Protein AF-A0A1X1Z6Q0-F1 (afdb_monomer_lite)

Organism: NCBI:txid244292

Structure (mmCIF, N/CA/C/O backbone):
data_AF-A0A1X1Z6Q0-F1
#
_entry.id   AF-A0A1X1Z6Q0-F1
#
loop_
_atom_site.group_PDB
_atom_site.id
_atom_site.type_symbol
_atom_site.label_atom_id
_atom_site.label_alt_id
_atom_site.label_comp_id
_atom_site.label_asym_id
_atom_site.label_entity_id
_atom_site.label_seq_id
_atom_site.pdbx_PDB_ins_code
_atom_site.Cartn_x
_atom_site.Cartn_y
_atom_site.Cartn_z
_atom_site.occupancy
_atom_site.B_iso_or_equiv
_atom_site.auth_seq_id
_atom_site.auth_comp_id
_atom_site.auth_asym_id
_atom_site.auth_atom_id
_atom_site.pdbx_PDB_model_num
ATOM 1 N N . MET A 1 1 ? 7.594 -5.729 -20.616 1.00 69.81 1 MET A N 1
ATOM 2 C CA . MET A 1 1 ? 7.185 -6.311 -19.313 1.00 69.81 1 MET A CA 1
ATOM 3 C C . MET A 1 1 ? 8.177 -5.834 -18.262 1.00 69.81 1 MET A C 1
ATOM 5 O O . MET A 1 1 ? 9.350 -5.726 -18.593 1.00 69.81 1 MET A O 1
ATOM 9 N N . VAL A 1 2 ? 7.736 -5.486 -17.055 1.00 67.38 2 VAL A N 1
ATOM 10 C CA . VAL A 1 2 ? 8.620 -5.016 -15.971 1.00 67.38 2 VAL A CA 1
ATOM 11 C C . VAL A 1 2 ? 8.549 -6.026 -14.830 1.00 67.38 2 VAL A C 1
ATOM 13 O O . VAL A 1 2 ? 7.463 -6.490 -14.498 1.00 67.38 2 VAL A O 1
ATOM 16 N N . SER A 1 3 ? 9.700 -6.394 -14.276 1.00 75.81 3 SER A N 1
ATOM 17 C CA . SER A 1 3 ? 9.824 -7.303 -13.133 1.00 75.81 3 SER A CA 1
ATOM 18 C C . SER A 1 3 ? 10.780 -6.693 -12.117 1.00 75.81 3 SER A C 1
ATOM 20 O O . SER A 1 3 ? 11.719 -6.000 -12.500 1.00 75.81 3 SER A O 1
ATOM 22 N N . ALA A 1 4 ? 10.565 -6.945 -10.831 1.00 77.25 4 ALA A N 1
ATOM 23 C CA . ALA A 1 4 ? 11.475 -6.496 -9.791 1.00 77.25 4 ALA A CA 1
ATOM 24 C C . ALA A 1 4 ? 11.695 -7.582 -8.743 1.00 77.25 4 ALA A C 1
ATOM 26 O O . ALA A 1 4 ? 10.746 -8.215 -8.273 1.00 77.25 4 ALA A O 1
ATOM 27 N N . ARG A 1 5 ? 12.955 -7.752 -8.325 1.00 80.69 5 ARG A N 1
ATOM 28 C CA . ARG A 1 5 ? 13.244 -8.474 -7.083 1.00 80.69 5 ARG A CA 1
ATOM 29 C C . ARG A 1 5 ? 12.724 -7.611 -5.940 1.00 80.69 5 ARG A C 1
ATOM 31 O O . ARG A 1 5 ? 13.178 -6.480 -5.781 1.00 80.69 5 ARG A O 1
ATOM 38 N N . THR A 1 6 ? 11.784 -8.139 -5.172 1.00 83.69 6 THR A N 1
ATOM 39 C CA . THR A 1 6 ? 11.027 -7.368 -4.184 1.00 83.69 6 THR A CA 1
ATOM 40 C C . THR A 1 6 ? 11.230 -7.973 -2.803 1.00 83.69 6 THR A C 1
ATOM 42 O O . THR A 1 6 ? 11.200 -9.193 -2.664 1.00 83.69 6 THR A O 1
ATOM 45 N N . LEU A 1 7 ? 11.480 -7.125 -1.806 1.00 89.12 7 LEU A N 1
ATOM 46 C CA . LEU A 1 7 ? 11.383 -7.506 -0.398 1.00 89.12 7 LEU A CA 1
ATOM 47 C C . LEU A 1 7 ? 9.987 -7.152 0.100 1.00 89.12 7 LEU A C 1
ATOM 49 O O . LEU A 1 7 ? 9.500 -6.058 -0.185 1.00 89.12 7 LEU A O 1
ATOM 53 N N . GLU A 1 8 ? 9.364 -8.062 0.832 1.00 89.69 8 GLU A N 1
ATOM 54 C CA . GLU A 1 8 ? 8.089 -7.818 1.496 1.00 89.69 8 GLU A CA 1
ATOM 55 C C . GLU A 1 8 ? 8.317 -7.479 2.968 1.00 89.69 8 GLU A C 1
ATOM 57 O O . GLU A 1 8 ? 9.183 -8.055 3.631 1.00 89.69 8 GLU A O 1
ATOM 62 N N . VAL A 1 9 ? 7.553 -6.512 3.468 1.00 91.19 9 VAL A N 1
ATOM 63 C CA . VAL A 1 9 ? 7.537 -6.132 4.879 1.00 91.19 9 VAL A CA 1
ATOM 64 C C . VA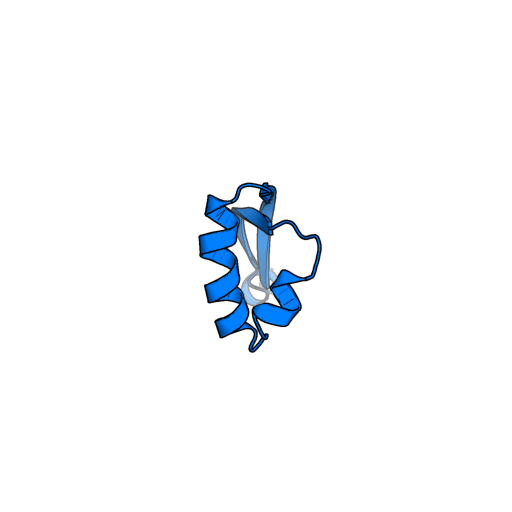L A 1 9 ? 6.087 -6.065 5.326 1.00 91.19 9 VAL A C 1
ATOM 66 O O . VAL A 1 9 ? 5.291 -5.324 4.751 1.00 91.19 9 VAL A O 1
ATOM 69 N N . VAL A 1 10 ? 5.746 -6.830 6.360 1.00 90.12 10 VAL A N 1
ATOM 70 C CA . VAL A 1 10 ? 4.442 -6.724 7.018 1.00 90.12 10 VAL A CA 1
ATOM 71 C C . VAL A 1 10 ? 4.487 -5.532 7.968 1.00 90.12 10 VAL A C 1
ATOM 73 O O . VAL A 1 10 ? 5.396 -5.415 8.789 1.00 90.12 10 VAL A O 1
ATOM 76 N N . ARG A 1 11 ? 3.523 -4.629 7.817 1.00 88.19 11 ARG A N 1
ATOM 77 C CA . ARG A 1 11 ? 3.339 -3.431 8.631 1.00 88.19 11 ARG A CA 1
ATOM 78 C C . ARG A 1 11 ? 2.073 -3.601 9.454 1.00 88.19 11 ARG A C 1
ATOM 80 O O . ARG A 1 11 ? 0.969 -3.657 8.905 1.00 88.19 11 ARG A O 1
ATOM 87 N N . ASP A 1 12 ? 2.266 -3.685 10.759 1.00 85.12 12 ASP A N 1
ATOM 88 C CA . ASP A 1 12 ? 1.229 -3.742 11.788 1.00 85.12 12 ASP A CA 1
ATOM 89 C C . ASP A 1 12 ? 1.193 -2.463 12.644 1.00 85.12 12 ASP A C 1
ATOM 91 O O . ASP A 1 12 ? 0.368 -2.332 13.546 1.00 85.12 12 ASP A O 1
ATOM 95 N N . ASP A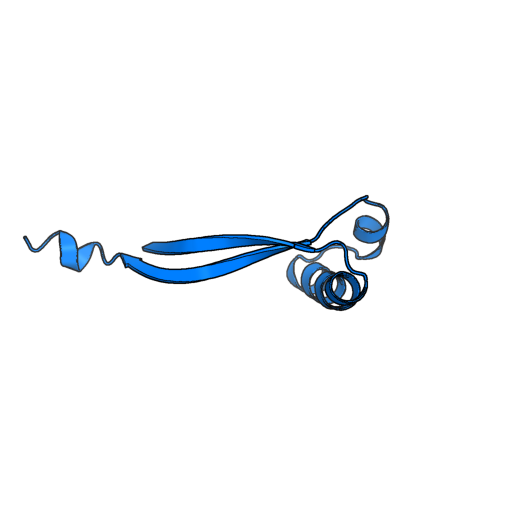 1 13 ? 2.057 -1.490 12.347 1.00 87.81 13 ASP A N 1
ATOM 96 C CA . ASP A 1 13 ? 2.132 -0.247 13.093 1.00 87.81 13 ASP A CA 1
ATOM 97 C C . ASP A 1 13 ? 1.004 0.733 12.718 1.00 87.81 13 ASP A C 1
ATOM 99 O O . ASP A 1 13 ? 0.575 0.865 11.563 1.00 87.81 13 ASP A O 1
ATOM 103 N N . VAL A 1 14 ? 0.534 1.468 13.729 1.00 84.44 14 VAL A N 1
ATOM 104 C CA . VAL A 1 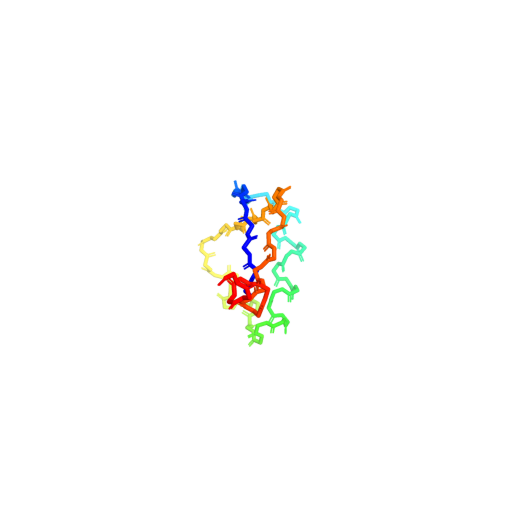14 ? -0.567 2.432 13.591 1.00 84.44 14 VAL A CA 1
ATOM 105 C C . VAL A 1 14 ? -0.210 3.545 12.598 1.00 84.44 14 VAL A C 1
ATOM 107 O O . VAL A 1 14 ? -1.043 3.948 11.794 1.00 84.44 14 VAL A O 1
ATOM 110 N N . SER A 1 15 ? 1.049 3.991 12.571 1.00 88.81 15 SER A N 1
ATOM 111 C CA . SER A 1 15 ? 1.458 5.117 11.723 1.00 88.81 15 SER A CA 1
ATOM 112 C C . SER A 1 15 ? 1.358 4.806 10.225 1.00 88.81 15 SER A C 1
ATOM 114 O O . SER A 1 15 ? 0.858 5.619 9.443 1.00 88.81 15 SER A O 1
ATOM 116 N N . THR A 1 16 ? 1.766 3.602 9.818 1.00 87.75 16 THR A N 1
ATOM 117 C CA . THR A 1 16 ? 1.677 3.149 8.428 1.00 87.75 16 THR A CA 1
ATOM 118 C C . THR A 1 16 ? 0.222 2.963 8.016 1.00 87.75 16 THR A C 1
ATOM 120 O O . THR A 1 16 ? -0.167 3.348 6.911 1.00 87.75 16 THR A O 1
ATOM 123 N N . THR A 1 17 ? -0.598 2.388 8.897 1.00 83.81 17 THR A N 1
ATOM 124 C CA . THR A 1 17 ? -2.011 2.117 8.604 1.00 83.81 17 THR A CA 1
ATOM 125 C C . THR A 1 17 ? -2.839 3.401 8.492 1.00 83.81 17 THR A C 1
ATOM 127 O O . THR A 1 17 ? -3.623 3.525 7.545 1.00 83.81 17 THR A O 1
ATOM 130 N N . GLU A 1 18 ? -2.623 4.382 9.374 1.00 86.25 18 GLU A N 1
ATOM 131 C CA . GLU A 1 18 ? -3.287 5.696 9.337 1.00 86.25 18 GLU A CA 1
ATOM 132 C C . GLU A 1 18 ? -2.982 6.476 8.055 1.00 86.25 18 GLU A C 1
ATOM 134 O O . GLU A 1 18 ? -3.871 7.113 7.486 1.00 86.25 18 GLU A O 1
ATOM 139 N N . TRP A 1 19 ? -1.745 6.400 7.561 1.00 87.19 19 TRP A N 1
ATOM 140 C CA . TRP A 1 19 ? -1.368 7.031 6.297 1.00 87.19 19 TRP A CA 1
ATOM 141 C C . TRP A 1 19 ? -1.911 6.273 5.072 1.00 87.19 19 TRP A C 1
ATOM 143 O O . TRP A 1 19 ? -2.423 6.889 4.132 1.00 87.19 19 TRP A O 1
ATOM 153 N N . PHE A 1 20 ? -1.805 4.940 5.065 1.00 89.62 20 PHE A N 1
ATOM 154 C CA . PHE A 1 20 ? -2.075 4.121 3.881 1.00 89.62 20 PHE A CA 1
ATOM 155 C C . PHE A 1 20 ? -3.569 3.998 3.565 1.00 89.62 20 PHE A C 1
ATOM 157 O O . PHE A 1 20 ? -3.985 4.217 2.421 1.00 89.62 20 PHE A O 1
ATOM 164 N N . TYR A 1 21 ? -4.392 3.639 4.557 1.00 86.19 21 TYR A N 1
ATOM 165 C CA . TYR A 1 21 ? -5.782 3.265 4.296 1.00 86.19 21 TYR A CA 1
ATOM 166 C C . TYR A 1 21 ? -6.619 4.386 3.665 1.00 86.19 21 TYR A C 1
ATOM 168 O O . TYR A 1 21 ? -7.321 4.082 2.700 1.00 86.19 21 TYR A O 1
ATOM 176 N N . PRO A 1 22 ? -6.546 5.661 4.094 1.00 87.44 22 PRO A N 1
ATOM 177 C CA . PRO A 1 22 ? -7.311 6.733 3.455 1.00 87.44 22 PRO A CA 1
ATOM 178 C C . PRO A 1 22 ? -6.999 6.889 1.960 1.00 87.44 22 PRO A C 1
ATOM 180 O O . PRO A 1 22 ? -7.912 7.044 1.145 1.00 87.44 22 PRO A O 1
ATOM 183 N N . GLN A 1 23 ? -5.718 6.799 1.582 1.00 90.00 23 GLN A N 1
ATOM 184 C CA . GLN A 1 23 ? -5.292 6.899 0.183 1.00 90.00 23 GLN A CA 1
ATOM 185 C C . GLN A 1 23 ? -5.748 5.685 -0.624 1.00 90.00 23 GLN A C 1
ATOM 187 O O . GLN A 1 23 ? -6.311 5.837 -1.711 1.00 90.00 23 GLN A O 1
ATOM 192 N N . PHE A 1 24 ? -5.571 4.486 -0.067 1.00 88.88 24 PHE A N 1
ATOM 193 C CA . PHE A 1 24 ? -6.008 3.248 -0.698 1.00 88.88 24 PHE A CA 1
ATOM 194 C C . PHE A 1 24 ? -7.523 3.233 -0.942 1.00 88.88 24 PHE A C 1
ATOM 196 O O . PHE A 1 24 ? -7.953 2.953 -2.058 1.00 88.88 24 PHE A O 1
ATOM 203 N N . CYS A 1 25 ? -8.329 3.608 0.058 1.00 89.19 25 CYS A N 1
ATOM 204 C CA . CYS A 1 25 ? -9.790 3.677 -0.061 1.00 89.19 25 CYS A CA 1
ATOM 205 C C . CYS A 1 25 ? -10.213 4.609 -1.200 1.00 89.19 25 CYS A C 1
ATOM 207 O O . CYS A 1 25 ? -11.029 4.237 -2.042 1.00 89.19 25 CYS A O 1
ATOM 209 N N . LYS A 1 26 ? -9.600 5.799 -1.265 1.00 91.38 26 LYS A N 1
ATOM 210 C CA . LYS A 1 26 ? -9.866 6.785 -2.315 1.00 91.38 26 LYS A CA 1
ATOM 211 C C . LYS A 1 26 ? -9.520 6.255 -3.708 1.00 91.38 26 LYS A C 1
ATOM 213 O O . LYS A 1 26 ? -10.295 6.455 -4.637 1.00 91.38 26 LYS A O 1
ATOM 218 N N . MET A 1 27 ? -8.372 5.596 -3.862 1.00 92.00 27 MET A N 1
ATOM 219 C CA . MET A 1 27 ? -7.926 5.059 -5.154 1.00 92.00 27 MET A CA 1
ATOM 220 C C . MET A 1 27 ? -8.742 3.848 -5.609 1.00 92.00 27 MET A C 1
ATOM 222 O O . MET A 1 27 ? -9.032 3.716 -6.795 1.00 92.00 27 MET A O 1
ATOM 226 N N . ALA A 1 28 ? -9.100 2.966 -4.677 1.00 89.81 28 ALA A N 1
ATOM 227 C CA . ALA A 1 28 ? -9.824 1.735 -4.965 1.00 89.81 28 ALA A CA 1
ATOM 228 C C . ALA A 1 28 ? -11.350 1.929 -5.039 1.00 89.81 28 ALA A C 1
ATOM 230 O O . ALA A 1 28 ? -12.062 0.987 -5.376 1.00 89.81 28 ALA A O 1
ATOM 231 N N . GLY A 1 29 ? -11.863 3.123 -4.710 1.00 91.12 29 GLY A N 1
ATOM 232 C CA . GLY A 1 29 ? -13.304 3.378 -4.620 1.00 91.12 29 GLY A CA 1
ATOM 233 C C . GLY A 1 29 ? -13.975 2.579 -3.500 1.00 91.12 29 GLY A C 1
ATOM 234 O O . GLY A 1 29 ? -15.132 2.185 -3.631 1.00 91.12 29 GLY A O 1
ATOM 235 N N . LEU A 1 30 ? -13.236 2.297 -2.424 1.00 86.50 30 LEU A N 1
ATOM 236 C CA . LEU A 1 30 ? -13.703 1.494 -1.297 1.00 86.50 30 LEU A CA 1
ATOM 237 C C . LEU A 1 30 ? -14.156 2.387 -0.143 1.00 86.50 30 LEU A C 1
ATOM 239 O O . LEU A 1 30 ? -13.553 3.422 0.138 1.00 86.50 30 LEU A O 1
ATOM 243 N N . ASP A 1 31 ? -15.191 1.941 0.566 1.00 84.44 31 ASP A N 1
ATOM 244 C CA . ASP A 1 31 ? -15.623 2.575 1.807 1.00 84.44 31 ASP A CA 1
ATOM 245 C C . ASP A 1 31 ? -14.640 2.243 2.941 1.00 84.44 31 ASP A C 1
ATOM 247 O O . ASP A 1 31 ? -14.452 1.080 3.322 1.00 84.44 31 ASP A O 1
ATOM 251 N N . ALA A 1 32 ? -14.034 3.286 3.507 1.00 75.56 32 ALA A N 1
ATOM 252 C CA . ALA A 1 32 ? -13.117 3.183 4.634 1.00 75.56 32 ALA A CA 1
ATOM 253 C C . ALA A 1 32 ? -13.758 2.508 5.858 1.00 75.56 32 ALA A C 1
ATOM 255 O O . ALA A 1 32 ? -13.055 1.812 6.594 1.00 75.56 32 ALA A O 1
ATOM 256 N N . ALA A 1 33 ? -15.075 2.651 6.054 1.00 77.69 33 ALA A N 1
ATOM 257 C CA . ALA A 1 33 ? -15.797 2.034 7.165 1.00 77.69 33 ALA A CA 1
ATOM 258 C C . ALA A 1 33 ? -15.929 0.509 7.018 1.00 77.69 33 ALA A C 1
ATOM 260 O O . ALA A 1 33 ? -15.838 -0.215 8.011 1.00 77.69 33 ALA A O 1
ATOM 261 N N . VAL A 1 34 ? -16.112 0.006 5.791 1.00 75.81 34 VAL A N 1
ATOM 262 C CA . VAL A 1 34 ? -16.132 -1.442 5.495 1.00 75.81 34 VAL A CA 1
ATOM 263 C C . VAL A 1 34 ? -14.766 -2.041 5.763 1.00 75.81 34 VAL A C 1
ATOM 265 O O . VAL A 1 34 ? -14.630 -3.075 6.414 1.00 75.81 34 VAL A O 1
ATOM 268 N N . LEU A 1 35 ? -13.757 -1.329 5.288 1.00 73.75 35 LEU A N 1
ATOM 269 C CA . LEU A 1 35 ? -12.375 -1.660 5.492 1.00 73.75 35 LEU A CA 1
ATOM 270 C C . LEU A 1 35 ? -12.093 -1.725 7.014 1.00 73.75 35 LEU A C 1
ATOM 272 O O . LEU A 1 35 ? -11.621 -2.758 7.484 1.00 73.75 35 LEU A O 1
ATOM 276 N N . ALA A 1 36 ? -12.437 -0.701 7.808 1.00 69.94 36 ALA A N 1
ATOM 277 C CA . ALA A 1 36 ? -12.104 -0.594 9.244 1.00 69.94 36 ALA A CA 1
ATOM 278 C C . ALA A 1 36 ? -12.557 -1.769 10.130 1.00 69.94 36 ALA A C 1
ATOM 280 O O . ALA A 1 36 ? -12.042 -1.928 11.232 1.00 69.94 36 ALA A O 1
ATOM 281 N N . ARG A 1 37 ? -13.499 -2.590 9.659 1.00 71.38 37 ARG A N 1
ATOM 282 C CA . ARG A 1 37 ? -14.048 -3.745 10.386 1.00 71.38 37 ARG A CA 1
ATOM 283 C C . ARG A 1 37 ? -13.269 -5.046 10.183 1.00 71.38 37 ARG A C 1
ATOM 285 O O . ARG A 1 37 ? -13.605 -6.044 10.811 1.00 71.38 37 ARG A O 1
ATOM 292 N N . GLN A 1 38 ? -12.289 -5.063 9.286 1.00 76.25 38 GLN A N 1
ATOM 293 C CA . GLN A 1 38 ? -11.470 -6.240 9.014 1.00 76.25 38 GLN A CA 1
ATOM 294 C C . GLN A 1 38 ? -10.217 -6.231 9.893 1.00 76.25 38 GLN A C 1
ATOM 296 O O . GLN A 1 38 ? -9.651 -5.167 10.130 1.00 76.25 38 GLN A O 1
ATOM 301 N N . ASP A 1 39 ? -9.775 -7.411 10.333 1.00 72.56 39 ASP A N 1
ATOM 302 C CA . ASP A 1 39 ? -8.432 -7.600 10.886 1.00 72.56 39 ASP A CA 1
ATOM 303 C C . ASP A 1 39 ? -7.432 -7.661 9.728 1.00 72.56 39 ASP A C 1
ATOM 305 O O . ASP A 1 39 ? -7.633 -8.410 8.765 1.00 72.56 39 ASP A O 1
ATOM 309 N N . ARG A 1 40 ? -6.427 -6.784 9.737 1.00 75.19 40 ARG A N 1
ATOM 310 C CA . ARG A 1 40 ? -5.666 -6.483 8.521 1.00 75.19 40 ARG A CA 1
ATOM 311 C C . ARG A 1 40 ? -4.326 -5.832 8.773 1.00 75.19 40 ARG A C 1
ATOM 313 O O . ARG A 1 40 ? -4.171 -4.958 9.618 1.00 75.19 40 ARG A O 1
ATOM 320 N N . VAL A 1 41 ? -3.397 -6.210 7.909 1.00 82.12 41 VAL A N 1
ATOM 321 C CA . VAL A 1 41 ? -2.012 -5.756 7.887 1.00 82.12 41 VAL A CA 1
ATOM 322 C C . VAL A 1 41 ? -1.687 -5.178 6.517 1.00 82.12 41 VAL A C 1
ATOM 324 O O . VAL A 1 41 ? -2.245 -5.601 5.501 1.00 82.12 41 VAL A O 1
ATOM 327 N N . VAL A 1 42 ? -0.780 -4.205 6.478 1.00 87.81 42 VAL A N 1
ATOM 328 C CA . VAL A 1 42 ? -0.289 -3.646 5.215 1.00 87.81 42 VAL A CA 1
ATOM 329 C C . VAL A 1 42 ? 0.949 -4.435 4.797 1.00 87.81 42 VAL A C 1
ATOM 331 O O . VAL A 1 42 ? 1.915 -4.518 5.548 1.00 87.81 42 VAL A O 1
ATOM 334 N N . ILE A 1 43 ? 0.935 -5.020 3.599 1.00 90.19 43 ILE A N 1
ATOM 335 C CA . ILE A 1 43 ? 2.120 -5.665 3.018 1.00 90.19 43 ILE A CA 1
ATOM 336 C C . ILE A 1 43 ? 2.809 -4.643 2.119 1.00 90.19 43 ILE A C 1
ATOM 338 O O . ILE A 1 43 ? 2.339 -4.327 1.024 1.00 90.19 43 ILE A O 1
ATOM 342 N N . GLU A 1 44 ? 3.925 -4.105 2.594 1.00 90.38 44 GLU A N 1
ATOM 343 C CA . GLU A 1 44 ? 4.752 -3.179 1.836 1.00 90.38 44 GLU A CA 1
ATOM 344 C C . GLU A 1 44 ? 5.712 -3.963 0.935 1.00 90.38 44 GLU A C 1
ATOM 346 O O . GLU A 1 44 ? 6.565 -4.717 1.403 1.00 90.38 44 GLU A O 1
ATOM 351 N N . LEU A 1 45 ? 5.594 -3.753 -0.375 1.00 90.62 45 LEU A N 1
ATOM 352 C CA . LEU A 1 45 ? 6.489 -4.321 -1.375 1.00 90.62 45 LEU A CA 1
ATOM 353 C C . LEU A 1 45 ? 7.583 -3.305 -1.723 1.00 90.62 45 LEU A C 1
ATOM 355 O O . LEU A 1 45 ? 7.287 -2.222 -2.227 1.00 90.62 45 LEU A O 1
ATOM 359 N N . ARG A 1 46 ? 8.851 -3.659 -1.479 1.00 88.81 46 ARG A N 1
ATOM 360 C CA . ARG A 1 46 ? 10.035 -2.823 -1.744 1.00 88.81 46 ARG A CA 1
ATOM 361 C C . ARG A 1 46 ? 10.898 -3.398 -2.871 1.00 88.81 46 ARG A C 1
ATOM 363 O O . ARG A 1 46 ? 11.756 -4.253 -2.609 1.00 88.81 46 ARG A O 1
ATOM 370 N N . PRO A 1 47 ? 10.715 -2.930 -4.118 1.00 87.94 47 PRO A N 1
ATOM 371 C CA . PRO A 1 47 ? 11.576 -3.273 -5.244 1.00 87.94 47 PRO A CA 1
ATOM 372 C C . PRO A 1 47 ? 13.034 -2.904 -4.951 1.00 87.94 47 PRO A C 1
ATOM 374 O O . PRO A 1 47 ? 13.342 -1.749 -4.676 1.00 87.94 47 PRO A O 1
ATOM 377 N N . GLN A 1 48 ? 13.935 -3.881 -5.018 1.00 86.06 48 GLN A N 1
ATOM 378 C CA . GLN A 1 48 ? 15.377 -3.670 -4.834 1.00 86.06 48 GLN A CA 1
ATOM 379 C C . GLN A 1 48 ? 16.078 -3.347 -6.156 1.00 86.06 48 GLN A C 1
ATOM 381 O O . GLN A 1 48 ? 17.047 -2.597 -6.191 1.00 86.06 48 GLN A O 1
ATOM 386 N N . ALA A 1 49 ? 15.588 -3.922 -7.255 1.00 83.06 49 ALA A N 1
ATOM 387 C CA . ALA A 1 49 ? 16.095 -3.676 -8.596 1.00 83.06 49 ALA A CA 1
ATOM 388 C C . ALA A 1 49 ? 14.972 -3.871 -9.616 1.00 83.06 49 ALA A C 1
ATOM 390 O O . ALA A 1 49 ? 14.264 -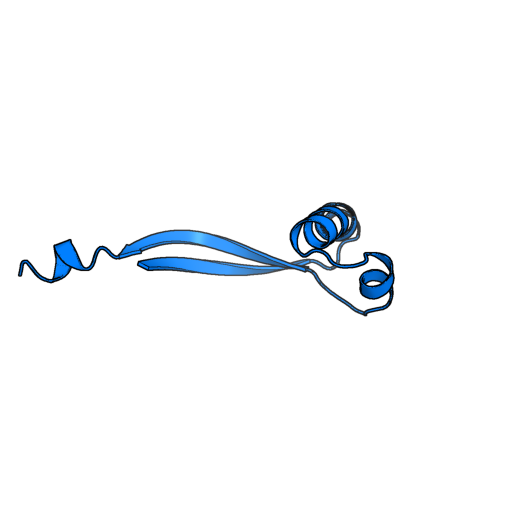4.880 -9.573 1.00 83.06 49 ALA A O 1
ATOM 391 N N . TRP A 1 50 ? 14.837 -2.915 -10.536 1.00 81.00 50 TRP A N 1
ATOM 392 C CA . TRP A 1 50 ? 13.867 -2.955 -11.626 1.00 81.00 50 TRP A CA 1
ATOM 393 C C . TRP A 1 50 ? 14.508 -3.533 -12.881 1.00 81.00 50 TRP A C 1
ATOM 395 O O . TRP A 1 50 ? 15.470 -2.986 -13.415 1.00 81.00 50 TRP A O 1
ATOM 405 N N . ASN A 1 51 ? 13.936 -4.619 -13.381 1.00 79.81 51 ASN A N 1
ATOM 406 C CA . ASN A 1 51 ? 14.284 -5.210 -14.659 1.00 79.81 51 ASN A CA 1
ATOM 407 C C . ASN A 1 51 ? 13.221 -4.827 -15.688 1.00 79.81 51 ASN A C 1
ATOM 409 O O . ASN A 1 51 ? 12.027 -5.080 -15.498 1.00 79.81 51 ASN A O 1
ATOM 413 N N . SER A 1 52 ? 13.652 -4.246 -16.805 1.00 77.44 52 SER A N 1
ATOM 414 C CA . SER A 1 52 ? 12.796 -4.009 -17.963 1.00 77.44 52 SER A CA 1
ATOM 415 C C . SER A 1 52 ? 13.070 -5.057 -19.040 1.00 77.44 52 SER A C 1
ATOM 417 O O . SER A 1 52 ? 14.206 -5.313 -19.438 1.00 77.44 52 SER A O 1
ATOM 419 N N . PHE A 1 53 ? 12.003 -5.694 -19.510 1.00 76.00 53 PHE A N 1
ATOM 420 C CA . PHE A 1 53 ? 12.033 -6.633 -20.620 1.00 76.00 53 PHE A CA 1
ATOM 421 C C . PHE A 1 53 ? 11.441 -5.962 -21.857 1.00 76.00 53 PHE A C 1
ATOM 423 O O . PHE A 1 53 ? 10.232 -5.687 -21.906 1.00 76.00 53 PHE A O 1
ATOM 430 N N . ASP A 1 54 ? 12.297 -5.730 -22.850 1.00 81.44 54 ASP A N 1
ATOM 431 C CA . ASP A 1 54 ? 11.919 -5.312 -24.197 1.00 81.44 54 ASP A CA 1
ATOM 432 C C . ASP A 1 54 ? 11.977 -6.521 -25.139 1.00 81.44 54 ASP A C 1
ATOM 434 O O . ASP A 1 54 ? 13.051 -6.968 -25.555 1.00 81.44 54 ASP A O 1
ATOM 438 N N . SER A 1 55 ? 10.798 -7.046 -25.481 1.00 72.19 55 SER A N 1
ATOM 439 C CA . SER A 1 55 ? 10.660 -8.190 -26.383 1.00 72.19 55 SER A CA 1
ATOM 440 C C . SER A 1 55 ? 11.220 -7.905 -27.778 1.00 72.19 55 SER A C 1
ATOM 442 O O . SER A 1 55 ? 11.769 -8.812 -28.404 1.00 72.19 55 SER A O 1
ATOM 444 N N . LYS A 1 56 ? 11.168 -6.652 -28.255 1.00 78.19 56 LYS A N 1
ATOM 445 C CA . LYS A 1 56 ? 11.690 -6.279 -29.579 1.00 78.19 56 LYS A CA 1
ATOM 446 C C . LYS A 1 56 ? 13.214 -6.342 -29.626 1.00 78.19 56 LYS A C 1
ATOM 448 O O . LYS A 1 56 ? 13.767 -6.684 -30.667 1.00 78.19 56 LYS A O 1
ATOM 453 N N . ARG A 1 57 ? 13.896 -6.050 -28.513 1.00 66.12 57 ARG A N 1
ATOM 454 C CA . ARG A 1 57 ? 15.359 -6.182 -28.401 1.00 66.12 57 ARG A CA 1
ATOM 455 C C . ARG A 1 57 ? 15.804 -7.644 -28.385 1.00 66.12 57 ARG A C 1
ATOM 457 O O . ARG A 1 57 ? 16.874 -7.955 -28.896 1.00 66.12 57 ARG A O 1
ATOM 464 N N . MET A 1 58 ? 15.000 -8.536 -27.806 1.00 66.31 58 MET A N 1
ATOM 465 C CA . MET A 1 58 ? 15.364 -9.950 -27.650 1.00 66.31 58 MET A CA 1
ATOM 466 C C . MET A 1 58 ? 15.136 -10.791 -28.907 1.00 66.31 58 MET A C 1
ATOM 468 O O . MET A 1 58 ? 15.861 -11.758 -29.108 1.00 66.31 58 MET A O 1
ATOM 472 N N . LEU A 1 59 ? 14.199 -10.395 -29.774 1.00 72.12 59 LEU A N 1
ATOM 473 C CA . LEU A 1 59 ? 13.918 -11.070 -31.049 1.00 72.12 59 LEU A CA 1
ATOM 474 C C . LEU A 1 59 ? 14.868 -10.674 -32.199 1.00 72.12 59 LEU A C 1
ATOM 476 O O . LEU A 1 59 ? 14.718 -11.181 -33.302 1.00 72.12 59 LEU A O 1
ATOM 480 N N . ARG A 1 60 ? 15.831 -9.768 -31.972 1.00 65.62 60 ARG A N 1
ATOM 481 C C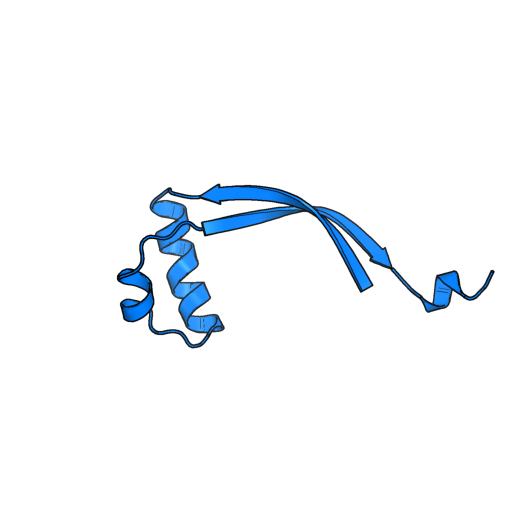A . ARG A 1 60 ? 16.849 -9.361 -32.966 1.00 65.62 60 ARG A CA 1
ATOM 482 C C . ARG A 1 60 ? 18.163 -10.152 -32.856 1.00 65.62 60 ARG A C 1
ATOM 484 O O . ARG A 1 60 ? 19.211 -9.623 -33.217 1.00 65.62 60 ARG A O 1
ATOM 491 N N . ARG A 1 61 ? 18.124 -11.363 -32.299 1.00 54.31 61 ARG A N 1
ATOM 492 C CA . ARG A 1 61 ? 19.282 -12.264 -32.228 1.00 54.31 61 ARG A CA 1
ATOM 493 C C . ARG A 1 61 ? 19.245 -13.289 -33.343 1.00 54.31 61 ARG A C 1
ATOM 495 O O . ARG A 1 61 ? 18.141 -13.821 -33.580 1.00 54.31 61 ARG A O 1
#

pLDDT: mean 81.74, std 8.37, range [54.31, 92.0]

Foldseek 3Di:
DKDFDKDKDKAPDPVCCVVPLVVVCVVVVHDSVVVVPDDDIDIDIGGPDMDDDDPVVVVPD

Sequence (61 aa):
MVSARTLEVVRDDVSTTEWFYPQFCKMAGLDAAVLAR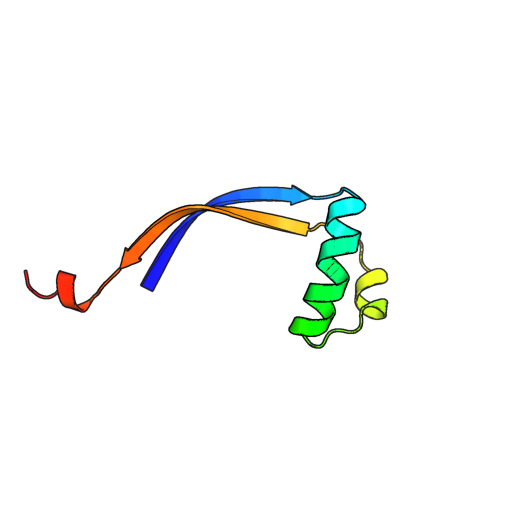QDRVVIELRPQAWNSFDSKRMLRR

Radius of gyration: 17.33 Å; chains: 1; bounding box: 35×19×47 Å

Secondary structure (DSSP, 8-state):
-EEEEEEEEEE--HHHHHHHHHHHHHHHT--HHHHHTS---EEEEEEEEEEE--HHHHTT-